Protein AF-U7QR21-F1 (afdb_monomer_lite)

pLDDT: mean 84.9, std 14.89, range [25.97, 96.75]

Organism: NCBI:txid1389415

Structure (mmCIF, N/CA/C/O backbone):
data_AF-U7QR21-F1
#
_entry.id   AF-U7QR21-F1
#
loop_
_atom_site.group_PDB
_atom_site.id
_atom_site.type_symbol
_atom_site.label_atom_id
_atom_site.label_alt_id
_atom_site.label_comp_id
_atom_site.label_asym_id
_atom_site.label_entity_id
_atom_site.label_seq_id
_atom_site.pdbx_PDB_ins_code
_atom_site.Cartn_x
_atom_site.Cartn_y
_atom_site.Cartn_z
_atom_site.occupancy
_atom_site.B_iso_or_equiv
_atom_site.auth_seq_id
_atom_site.auth_comp_id
_atom_site.auth_asym_id
_atom_site.auth_atom_id
_atom_site.pdbx_PDB_model_num
ATOM 1 N N . MET A 1 1 ? -1.887 23.793 7.378 1.00 28.50 1 MET A N 1
ATOM 2 C CA . MET A 1 1 ? -2.145 22.643 6.489 1.00 28.50 1 MET A CA 1
ATOM 3 C C . MET A 1 1 ? -1.480 21.443 7.138 1.00 28.50 1 MET A C 1
ATOM 5 O O . MET A 1 1 ? -0.260 21.388 7.141 1.00 28.50 1 MET A O 1
ATOM 9 N N . LEU A 1 2 ? -2.244 20.592 7.828 1.00 25.97 2 LEU A N 1
ATOM 10 C CA . LEU A 1 2 ? -1.705 19.358 8.405 1.00 25.97 2 LEU A CA 1
ATOM 11 C C . LEU A 1 2 ? -1.517 18.384 7.243 1.00 25.97 2 LEU A C 1
ATOM 13 O O . LEU A 1 2 ? -2.497 17.958 6.636 1.00 25.97 2 LEU A O 1
ATOM 17 N N . LEU A 1 3 ? -0.266 18.118 6.879 1.00 27.69 3 LEU A N 1
ATOM 18 C CA . LEU A 1 3 ? 0.064 17.007 5.999 1.00 27.69 3 LEU A CA 1
ATOM 19 C C . LEU A 1 3 ? -0.290 15.739 6.775 1.00 27.69 3 LEU A C 1
ATOM 21 O O . LEU A 1 3 ? 0.257 15.492 7.845 1.00 27.69 3 LEU A O 1
ATOM 25 N N . TYR A 1 4 ? -1.259 14.980 6.276 1.00 36.22 4 TYR A N 1
ATOM 26 C CA . TYR A 1 4 ? -1.538 13.641 6.773 1.00 36.22 4 TYR A CA 1
ATOM 27 C C . TYR A 1 4 ? -0.285 12.801 6.468 1.00 36.22 4 TYR A C 1
ATOM 29 O O . TYR A 1 4 ? -0.105 12.353 5.338 1.00 36.22 4 TYR A O 1
ATOM 37 N N . GLU A 1 5 ? 0.616 12.615 7.439 1.00 38.72 5 GLU A N 1
ATOM 38 C CA . GLU A 1 5 ? 1.803 11.752 7.267 1.00 38.72 5 GLU A CA 1
ATOM 39 C C . GLU A 1 5 ? 1.424 10.276 7.017 1.00 38.72 5 GLU A C 1
ATOM 41 O O . GL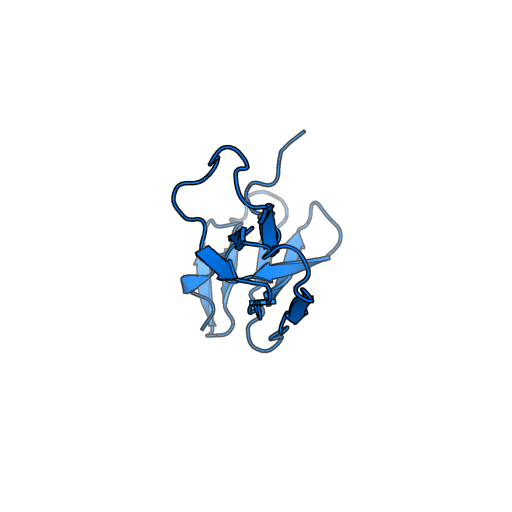U A 1 5 ? 2.266 9.472 6.630 1.00 38.72 5 GLU A O 1
ATOM 46 N N . GLY A 1 6 ? 0.141 9.916 7.154 1.00 37.38 6 GLY A N 1
ATOM 47 C CA . GLY A 1 6 ? -0.405 8.600 6.809 1.00 37.38 6 GLY A CA 1
ATOM 48 C C . GLY A 1 6 ? -0.790 8.407 5.335 1.00 37.38 6 GLY A C 1
ATOM 49 O O . GLY A 1 6 ? -1.173 7.308 4.952 1.00 37.38 6 GLY A O 1
ATOM 50 N N . GLY A 1 7 ? -0.695 9.440 4.494 1.00 41.69 7 GLY A N 1
ATOM 51 C CA . GLY A 1 7 ? -1.089 9.391 3.082 1.00 41.69 7 GLY A CA 1
ATOM 52 C C . GLY A 1 7 ? 0.064 9.068 2.134 1.00 41.69 7 GLY A C 1
ATOM 53 O O . GLY A 1 7 ? 0.179 9.692 1.081 1.00 41.69 7 GLY A O 1
ATOM 54 N N . GLY A 1 8 ? 0.963 8.156 2.505 1.00 50.88 8 GLY A N 1
ATOM 55 C CA . GLY A 1 8 ? 2.002 7.673 1.598 1.00 50.88 8 GLY A CA 1
ATOM 56 C C . GLY A 1 8 ? 1.363 6.834 0.497 1.00 50.88 8 GLY A C 1
ATOM 57 O O . GLY A 1 8 ? 1.341 5.613 0.606 1.00 50.88 8 GLY A O 1
ATOM 58 N N . GLY A 1 9 ? 0.792 7.484 -0.519 1.00 58.09 9 GLY A N 1
ATOM 59 C CA . GLY A 1 9 ? 0.153 6.810 -1.642 1.00 58.09 9 GLY A CA 1
ATOM 60 C C . GLY A 1 9 ? 1.067 5.724 -2.202 1.00 58.09 9 GLY A C 1
ATOM 61 O O . GLY A 1 9 ? 2.258 5.948 -2.432 1.00 58.09 9 GLY A O 1
ATOM 62 N N . THR A 1 10 ? 0.519 4.529 -2.385 1.00 71.00 10 THR A N 1
ATOM 63 C CA . THR A 1 10 ? 1.244 3.446 -3.044 1.00 71.00 10 THR A CA 1
ATOM 64 C C . THR A 1 10 ? 1.318 3.740 -4.522 1.00 71.00 10 THR A C 1
ATOM 66 O O . THR A 1 10 ? 0.312 4.005 -5.178 1.00 71.00 10 THR A O 1
ATOM 69 N N . GLY A 1 11 ? 2.535 3.712 -5.038 1.00 80.12 11 GLY A N 1
ATOM 70 C CA . GLY A 1 11 ? 2.808 4.063 -6.414 1.00 80.12 11 GLY A CA 1
ATOM 71 C C . GLY A 1 11 ? 4.251 3.769 -6.762 1.00 80.12 11 GLY A C 1
ATOM 72 O O . GLY A 1 11 ? 5.018 3.257 -5.944 1.00 80.12 11 GLY A O 1
ATOM 73 N N . LEU A 1 12 ? 4.613 4.106 -7.988 1.00 89.00 12 LEU A N 1
ATOM 74 C CA . LEU A 1 12 ? 5.968 3.970 -8.490 1.00 89.00 12 LEU A CA 1
ATOM 75 C C . LEU A 1 12 ? 6.476 5.324 -8.966 1.00 89.00 12 LEU A C 1
ATOM 77 O O . LEU A 1 12 ? 5.715 6.117 -9.518 1.00 89.00 12 LEU A O 1
ATOM 81 N N . THR A 1 13 ? 7.773 5.536 -8.804 1.00 88.31 13 THR A N 1
ATOM 82 C CA . THR A 1 13 ? 8.509 6.623 -9.448 1.00 88.31 13 THR A CA 1
ATOM 83 C C . THR A 1 13 ? 9.695 6.005 -10.155 1.00 88.31 13 THR A C 1
ATOM 85 O O . THR A 1 13 ? 10.460 5.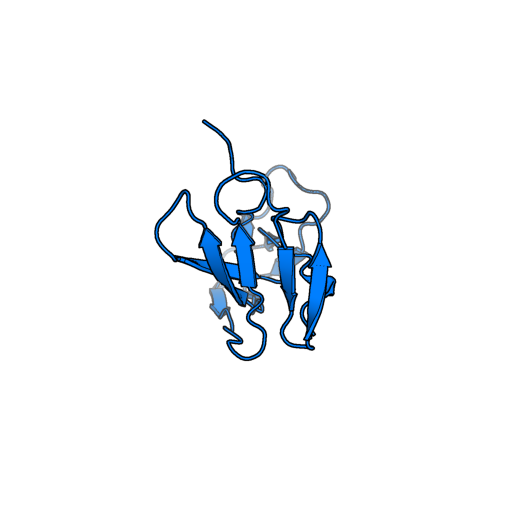285 -9.525 1.00 88.31 13 THR A O 1
ATOM 88 N N . ALA A 1 14 ? 9.850 6.267 -11.449 1.00 90.44 14 ALA A N 1
ATOM 89 C CA . ALA A 1 14 ? 10.944 5.729 -12.246 1.00 90.44 14 ALA A CA 1
ATOM 90 C C . ALA A 1 14 ? 11.882 6.852 -12.705 1.00 90.44 14 ALA A C 1
ATOM 92 O O . ALA A 1 14 ? 11.442 7.826 -13.317 1.00 90.44 14 ALA A O 1
ATOM 93 N N . PHE A 1 15 ? 13.175 6.699 -12.432 1.00 91.38 15 PHE A N 1
ATOM 94 C CA . PHE A 1 15 ? 14.246 7.581 -12.886 1.00 91.38 15 PHE A CA 1
ATOM 95 C C . PHE A 1 15 ? 14.959 6.940 -14.072 1.00 91.38 15 PHE A C 1
ATOM 97 O O . PHE A 1 15 ? 15.332 5.772 -14.006 1.00 91.38 15 PHE A O 1
ATOM 104 N N . ILE A 1 16 ? 15.146 7.681 -15.162 1.00 92.06 16 ILE A N 1
ATOM 105 C CA . ILE A 1 16 ? 15.673 7.123 -16.414 1.00 92.06 16 ILE A CA 1
ATOM 106 C C . ILE A 1 16 ? 17.197 7.257 -16.464 1.00 92.06 16 ILE A C 1
ATOM 108 O O . ILE A 1 16 ? 17.721 8.337 -16.191 1.00 92.06 16 ILE A O 1
ATOM 112 N N . ASN A 1 17 ? 17.884 6.186 -16.882 1.00 88.81 17 ASN A N 1
ATOM 113 C CA . ASN A 1 17 ? 19.313 6.177 -17.234 1.00 88.81 17 ASN A CA 1
ATOM 114 C C . ASN A 1 17 ? 20.193 6.909 -16.204 1.00 88.81 17 ASN A C 1
ATOM 116 O O . ASN A 1 17 ? 20.322 6.441 -15.074 1.00 88.81 17 ASN A O 1
ATOM 120 N N . ASP A 1 18 ? 20.736 8.071 -16.576 1.00 82.94 18 ASP A N 1
ATOM 121 C CA . ASP A 1 18 ? 21.750 8.818 -15.826 1.00 82.94 18 ASP A CA 1
ATOM 122 C C . ASP A 1 18 ? 21.164 9.904 -14.909 1.00 82.94 18 ASP A C 1
ATOM 124 O O . ASP A 1 18 ? 21.894 10.768 -14.424 1.00 82.94 18 ASP A O 1
ATOM 128 N N . ALA A 1 19 ? 19.846 9.901 -14.666 1.00 86.12 19 ALA A N 1
ATOM 129 C CA . ALA A 1 19 ? 19.226 10.835 -13.728 1.00 86.12 19 ALA A CA 1
ATOM 130 C C . ALA A 1 19 ? 19.957 10.812 -12.371 1.00 86.12 19 ALA A C 1
ATOM 132 O O . ALA A 1 19 ? 20.265 9.740 -11.846 1.00 86.12 19 ALA A O 1
ATOM 133 N N . THR A 1 20 ? 20.230 11.976 -11.778 1.00 84.00 20 THR A N 1
ATOM 134 C CA . THR A 1 20 ? 20.902 12.040 -10.472 1.00 84.00 20 THR A CA 1
ATOM 135 C C . THR A 1 20 ? 20.172 11.152 -9.470 1.00 84.00 20 THR A C 1
ATOM 137 O O . THR A 1 20 ? 18.958 11.275 -9.306 1.00 84.00 20 THR A O 1
ATOM 140 N N . GLN A 1 21 ? 20.894 10.230 -8.831 1.00 75.75 21 GLN A N 1
ATOM 141 C CA . GLN A 1 21 ? 20.300 9.347 -7.836 1.00 75.75 21 GLN A CA 1
ATOM 142 C C . GLN A 1 21 ? 19.815 10.190 -6.660 1.00 75.75 21 GLN A C 1
ATOM 144 O O . GLN A 1 21 ? 20.601 10.855 -5.987 1.00 75.75 21 GLN A O 1
ATOM 149 N N . THR A 1 22 ? 18.503 10.189 -6.450 1.00 73.31 22 THR A N 1
ATOM 150 C CA . THR A 1 22 ? 17.875 10.902 -5.330 1.00 73.31 22 THR A CA 1
ATOM 151 C C . THR A 1 22 ? 17.452 9.938 -4.229 1.00 73.31 22 THR A C 1
ATOM 153 O O . THR A 1 22 ? 17.141 10.378 -3.124 1.00 73.31 22 THR A O 1
ATOM 156 N N . ASN A 1 23 ? 17.486 8.623 -4.491 1.00 68.12 23 ASN A N 1
ATOM 157 C CA . ASN A 1 23 ? 17.165 7.603 -3.506 1.00 68.12 23 ASN A CA 1
ATOM 158 C C . ASN A 1 23 ? 18.118 6.395 -3.597 1.00 68.12 23 ASN A C 1
ATOM 160 O O . ASN A 1 23 ? 18.313 5.796 -4.652 1.00 68.12 23 ASN A O 1
ATOM 164 N N . ILE A 1 24 ? 18.696 6.004 -2.459 1.00 66.81 24 ILE A N 1
ATOM 165 C CA . ILE A 1 24 ? 19.628 4.866 -2.357 1.00 66.81 24 ILE A CA 1
ATOM 166 C C . ILE A 1 24 ? 18.949 3.494 -2.525 1.00 66.81 24 ILE A C 1
ATOM 168 O O . ILE A 1 24 ? 19.640 2.489 -2.634 1.00 66.81 24 ILE A O 1
ATOM 172 N N . SER A 1 25 ? 17.612 3.444 -2.536 1.00 76.31 25 SER A N 1
ATOM 173 C CA . SER A 1 25 ? 16.809 2.210 -2.601 1.00 76.31 25 SER A CA 1
ATOM 174 C C . SER A 1 25 ? 16.069 2.008 -3.934 1.00 76.31 25 SER A C 1
ATOM 176 O O . SER A 1 25 ? 15.063 1.303 -3.988 1.00 76.31 25 SER A O 1
ATOM 178 N N . GLU A 1 26 ? 16.538 2.647 -5.010 1.00 82.44 26 GLU A N 1
ATOM 179 C CA . GLU A 1 26 ? 15.998 2.465 -6.363 1.00 82.44 26 GLU A CA 1
ATOM 180 C C . GLU A 1 26 ? 16.217 1.025 -6.859 1.00 82.44 26 GLU A C 1
ATOM 182 O O . GLU A 1 26 ? 17.355 0.571 -6.964 1.00 82.44 26 GLU A O 1
ATOM 187 N N . ASN A 1 27 ? 15.137 0.317 -7.204 1.00 85.50 27 ASN A N 1
ATOM 188 C CA . ASN A 1 27 ? 15.242 -0.986 -7.869 1.00 85.50 27 ASN A CA 1
ATOM 189 C C . ASN A 1 27 ? 15.540 -0.785 -9.356 1.00 85.50 27 ASN A C 1
ATOM 191 O O . ASN A 1 27 ? 14.843 -0.016 -10.019 1.00 85.50 27 ASN A O 1
ATOM 195 N N . GLU A 1 28 ? 16.555 -1.460 -9.886 1.00 90.06 28 GLU A N 1
ATOM 196 C CA . GLU A 1 28 ? 16.918 -1.327 -11.296 1.00 90.06 28 GLU A CA 1
ATOM 197 C C . GLU A 1 28 ? 16.097 -2.255 -12.194 1.00 90.06 28 GLU A C 1
ATOM 199 O O . GLU A 1 28 ? 16.030 -3.454 -11.952 1.00 90.06 28 GLU A O 1
ATOM 204 N N . GLU A 1 29 ? 15.536 -1.698 -13.267 1.00 94.38 29 GLU A N 1
ATOM 205 C CA . GLU A 1 29 ? 14.786 -2.420 -14.297 1.00 94.38 29 GLU A CA 1
ATOM 206 C C . GLU A 1 29 ? 15.287 -2.007 -15.688 1.00 94.38 29 GLU A C 1
ATOM 208 O O . GLU A 1 29 ? 15.552 -0.827 -15.934 1.00 94.38 29 GLU A O 1
ATOM 213 N N . LEU A 1 30 ? 15.427 -2.960 -16.614 1.00 95.50 30 LEU A N 1
ATOM 214 C CA . LEU A 1 30 ? 15.952 -2.724 -17.966 1.00 95.50 30 LEU A CA 1
ATOM 215 C C . LEU A 1 30 ? 14.848 -2.899 -19.006 1.00 95.50 30 LEU A C 1
ATOM 217 O O . LEU A 1 30 ? 14.378 -4.014 -19.219 1.00 95.50 30 LEU A O 1
ATOM 221 N N . ASN A 1 31 ? 14.495 -1.818 -19.704 1.00 95.94 31 ASN A N 1
ATOM 222 C CA . ASN A 1 31 ? 13.478 -1.729 -20.762 1.00 95.94 31 ASN A CA 1
ATOM 223 C C . ASN A 1 31 ? 12.045 -2.108 -20.339 1.00 95.94 31 ASN A C 1
ATOM 225 O O . ASN A 1 31 ? 11.097 -1.514 -20.840 1.00 95.94 31 ASN A O 1
ATOM 229 N N . ILE A 1 32 ? 11.847 -3.041 -19.409 1.00 96.56 32 ILE A N 1
ATOM 230 C CA . ILE A 1 32 ? 10.547 -3.431 -18.86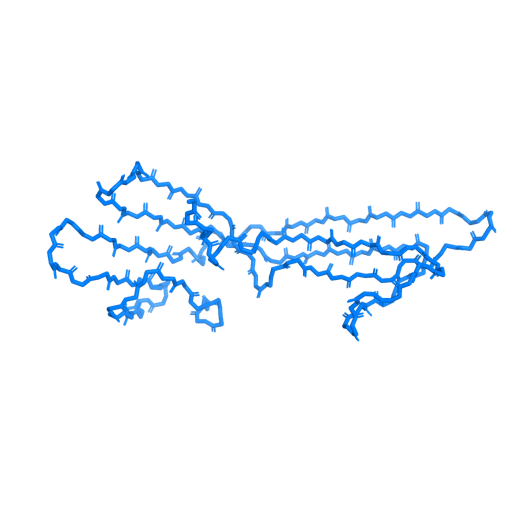9 1.00 96.56 32 ILE A CA 1
ATOM 231 C C . ILE A 1 32 ? 10.568 -3.264 -17.351 1.00 96.56 32 ILE A C 1
ATOM 233 O O . ILE A 1 32 ? 11.370 -3.899 -16.684 1.00 96.56 32 ILE A O 1
ATOM 237 N N . LEU A 1 33 ? 9.673 -2.433 -16.821 1.00 95.12 33 LEU A N 1
ATOM 238 C CA . LEU A 1 33 ? 9.397 -2.314 -15.387 1.00 95.12 33 LEU A CA 1
ATOM 239 C C . LEU A 1 33 ? 8.063 -3.011 -15.118 1.00 95.12 33 LEU A C 1
ATOM 241 O O . LEU A 1 33 ? 7.031 -2.528 -15.587 1.00 95.12 33 LEU A O 1
ATOM 245 N N . ASP A 1 34 ? 8.069 -4.130 -14.391 1.00 94.50 34 ASP A N 1
ATOM 246 C CA . ASP A 1 34 ? 6.854 -4.882 -14.042 1.00 94.50 34 ASP A CA 1
ATOM 247 C C . ASP A 1 34 ? 6.568 -4.809 -12.536 1.00 94.50 34 ASP A C 1
ATOM 249 O O . ASP A 1 34 ? 7.181 -5.503 -11.727 1.00 94.50 34 ASP A O 1
ATOM 253 N N . TYR A 1 35 ? 5.648 -3.922 -12.151 1.00 92.56 35 TYR A N 1
ATOM 254 C CA . TYR A 1 35 ? 5.334 -3.623 -10.759 1.00 92.56 35 TYR A CA 1
ATOM 255 C C . TYR A 1 35 ? 3.875 -3.936 -10.414 1.00 92.56 35 TYR A C 1
ATOM 257 O O . TYR A 1 35 ? 2.927 -3.313 -10.905 1.00 92.56 35 TYR A O 1
ATOM 265 N N . HIS A 1 36 ? 3.704 -4.886 -9.495 1.00 91.38 36 HIS A N 1
ATOM 266 C CA . HIS A 1 36 ? 2.408 -5.356 -9.015 1.00 91.38 36 HIS A CA 1
ATOM 267 C C . HIS A 1 36 ? 2.283 -5.182 -7.489 1.00 91.38 36 HIS A C 1
ATOM 269 O O . HIS A 1 36 ? 2.482 -6.145 -6.745 1.00 91.38 36 HIS A O 1
ATOM 275 N N . PRO A 1 37 ? 1.996 -3.970 -6.977 1.00 88.50 37 PRO A N 1
ATOM 276 C CA . PRO A 1 37 ? 1.838 -3.780 -5.539 1.00 88.50 37 PRO A CA 1
ATOM 277 C C . PRO A 1 37 ? 0.531 -4.356 -5.001 1.00 88.50 37 PRO A C 1
ATOM 279 O O . PRO A 1 37 ? -0.519 -4.257 -5.638 1.00 88.50 37 PRO A O 1
ATOM 282 N N . ALA A 1 38 ? 0.578 -4.848 -3.765 1.00 86.88 38 ALA A N 1
ATOM 283 C CA . ALA A 1 38 ? -0.615 -5.032 -2.951 1.00 86.88 38 ALA A CA 1
ATOM 284 C C . ALA A 1 38 ? -1.068 -3.685 -2.366 1.00 86.88 38 ALA A C 1
ATOM 286 O O . ALA A 1 38 ? -0.263 -2.935 -1.801 1.00 86.88 38 ALA A O 1
ATOM 287 N N . ILE A 1 39 ? -2.360 -3.396 -2.498 1.00 87.88 39 ILE A N 1
ATOM 288 C CA . ILE A 1 39 ? -3.029 -2.244 -1.895 1.00 87.88 39 ILE A CA 1
ATOM 289 C C . ILE A 1 39 ? -4.203 -2.716 -1.037 1.00 87.88 39 ILE A C 1
ATOM 291 O O . ILE A 1 39 ? -4.915 -3.656 -1.390 1.00 87.88 39 ILE A O 1
ATOM 295 N N . TYR A 1 40 ? -4.407 -2.052 0.093 1.00 87.56 40 TYR A N 1
ATOM 296 C CA . TYR A 1 40 ? -5.452 -2.358 1.059 1.00 87.56 40 TYR A CA 1
ATOM 297 C C . TYR A 1 40 ? -6.415 -1.173 1.154 1.00 87.56 40 TYR A C 1
ATOM 299 O O . TYR A 1 40 ? -5.966 -0.021 1.207 1.00 87.56 40 TYR A O 1
ATOM 307 N N . PRO A 1 41 ? -7.735 -1.411 1.170 1.00 90.44 41 PRO A N 1
ATOM 308 C CA . PRO A 1 41 ? -8.671 -0.373 1.559 1.00 90.44 41 PRO A CA 1
ATOM 309 C C . PRO A 1 41 ? -8.575 -0.148 3.071 1.00 90.44 41 PRO A C 1
ATOM 311 O O . PRO A 1 41 ? -8.371 -1.089 3.832 1.00 90.44 41 PRO A O 1
ATOM 314 N N . VAL A 1 42 ? -8.749 1.091 3.517 1.00 91.06 42 VAL A N 1
ATOM 315 C CA . VAL A 1 42 ? -8.812 1.466 4.933 1.00 91.06 42 VAL A CA 1
ATOM 316 C C . VAL A 1 42 ? -10.094 2.243 5.160 1.00 91.06 42 VAL A C 1
ATOM 318 O O . VAL A 1 42 ? -10.361 3.216 4.455 1.00 91.06 42 VAL A O 1
ATOM 321 N N . LEU A 1 43 ? -10.888 1.812 6.139 1.00 93.88 43 LEU A N 1
ATOM 322 C CA . LEU A 1 43 ? -12.118 2.496 6.519 1.00 93.88 43 LEU A CA 1
ATOM 323 C C . LEU A 1 43 ? -11.827 3.514 7.625 1.00 93.88 43 LEU A C 1
ATOM 325 O O . LEU A 1 43 ? -11.466 3.129 8.736 1.00 93.88 43 LEU A O 1
ATOM 329 N N . GLU A 1 44 ? -12.049 4.797 7.356 1.00 93.12 44 GLU A N 1
ATOM 330 C CA . GLU A 1 44 ? -12.003 5.850 8.370 1.00 93.12 44 GLU A CA 1
ATOM 331 C C . GLU A 1 44 ? -13.415 6.169 8.868 1.00 93.12 44 GLU A C 1
ATOM 333 O O . GLU A 1 44 ? -14.309 6.563 8.112 1.00 93.12 44 GLU A O 1
ATOM 338 N N . ILE A 1 45 ? -13.613 6.015 10.173 1.00 93.19 45 ILE A N 1
ATOM 339 C CA . ILE A 1 45 ? -14.817 6.422 10.890 1.00 93.19 45 ILE A CA 1
ATOM 340 C C . ILE A 1 45 ? -14.398 7.532 11.844 1.00 93.19 45 ILE A C 1
ATOM 342 O O . ILE A 1 45 ? -14.031 7.286 12.992 1.00 93.19 45 ILE A O 1
ATOM 346 N N . SER A 1 46 ? -14.426 8.757 11.335 1.00 87.38 46 SER A N 1
ATOM 347 C CA . SER A 1 46 ? -14.093 9.960 12.087 1.00 87.38 46 SER A CA 1
ATOM 348 C C . SER A 1 46 ? -15.347 10.779 12.349 1.00 87.38 46 SER A C 1
ATOM 350 O O . SER A 1 46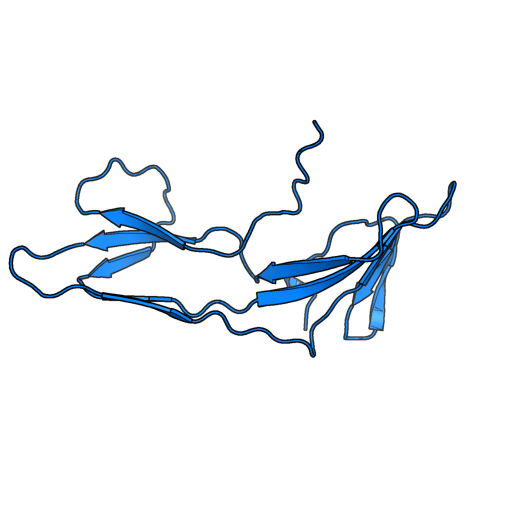 ? -16.229 10.857 11.501 1.00 87.38 46 SER A O 1
ATOM 352 N N . ASP A 1 47 ? -15.420 11.411 13.514 1.00 84.12 47 ASP A N 1
ATOM 353 C CA . ASP A 1 47 ? -16.450 12.418 13.788 1.00 84.12 47 ASP A CA 1
ATOM 354 C C . ASP A 1 47 ? -16.137 13.768 13.113 1.00 84.12 47 ASP A C 1
ATOM 356 O O . ASP A 1 47 ? -17.013 14.602 12.902 1.00 84.12 47 ASP A O 1
ATOM 360 N N . ARG A 1 48 ? -14.871 13.989 12.727 1.00 79.88 48 ARG A N 1
ATOM 361 C CA . ARG A 1 48 ? -14.410 15.245 12.110 1.00 79.88 48 ARG A CA 1
ATOM 362 C C . ARG A 1 48 ? -14.607 15.291 10.597 1.00 79.88 48 ARG A C 1
ATOM 364 O O . ARG A 1 48 ? -14.616 16.377 10.022 1.00 79.88 48 ARG A O 1
ATOM 371 N N . PHE A 1 49 ? -14.719 14.131 9.955 1.00 79.75 49 PHE A N 1
ATOM 372 C CA . PHE A 1 49 ? -14.786 13.992 8.503 1.00 79.75 49 PHE A CA 1
ATOM 373 C C . PHE A 1 49 ? -15.877 12.992 8.114 1.00 79.75 49 PHE A C 1
ATOM 375 O O . PHE A 1 49 ? -16.185 12.095 8.895 1.00 79.75 49 PHE A O 1
ATOM 382 N N . PRO A 1 50 ? -16.460 13.097 6.907 1.00 86.81 50 PRO A N 1
ATOM 383 C CA . PRO A 1 50 ? -17.326 12.048 6.386 1.00 86.81 50 PRO A CA 1
ATOM 384 C C . PRO A 1 50 ? -16.622 10.691 6.432 1.00 86.81 50 PRO A C 1
ATOM 386 O O . PRO A 1 50 ? -15.427 10.604 6.144 1.00 86.81 50 PRO A O 1
ATOM 389 N N . LYS A 1 51 ? -17.376 9.631 6.745 1.00 91.38 51 LYS A N 1
ATOM 390 C CA . LYS A 1 51 ? -16.868 8.257 6.657 1.00 91.38 51 LYS A CA 1
ATOM 391 C C . LYS A 1 51 ? -16.276 8.039 5.269 1.00 91.38 51 LYS A C 1
ATOM 393 O O . LYS A 1 51 ? -16.960 8.274 4.270 1.00 91.38 51 LYS A O 1
ATOM 398 N N . SER A 1 52 ? -15.026 7.605 5.219 1.00 90.94 52 SER A N 1
ATOM 399 C CA . SER A 1 52 ? -14.264 7.520 3.979 1.00 90.94 52 SER A CA 1
ATOM 400 C C . SER A 1 52 ? -13.587 6.158 3.862 1.00 90.94 52 SER A C 1
ATOM 402 O O . SER A 1 52 ? -13.309 5.493 4.861 1.00 90.94 52 SER A O 1
ATOM 404 N N . ILE A 1 53 ? -13.359 5.726 2.624 1.00 90.56 53 ILE A N 1
ATOM 405 C CA . ILE A 1 53 ? -12.446 4.628 2.321 1.00 90.56 53 ILE A CA 1
ATOM 406 C C . ILE A 1 53 ? -11.292 5.235 1.539 1.00 90.56 53 ILE A C 1
ATOM 408 O O . ILE A 1 53 ? -11.519 5.905 0.530 1.00 90.56 53 ILE A O 1
ATOM 412 N N . PHE A 1 54 ? -10.068 4.990 1.990 1.00 86.81 54 PHE A N 1
ATOM 413 C CA . PHE A 1 54 ? -8.859 5.362 1.262 1.00 86.81 54 PHE A CA 1
ATOM 414 C C . PHE A 1 54 ? -7.981 4.137 1.007 1.00 86.81 54 PHE A C 1
ATOM 416 O O . PHE A 1 54 ? -8.182 3.077 1.598 1.00 86.81 54 PHE A O 1
ATOM 423 N N . LEU A 1 55 ? -7.044 4.266 0.068 1.00 86.19 55 LEU A N 1
ATOM 424 C CA . LEU A 1 55 ? -6.167 3.177 -0.353 1.00 86.19 55 LEU A CA 1
ATOM 425 C C . LEU A 1 55 ? -4.778 3.370 0.235 1.00 86.19 55 LEU A C 1
ATOM 427 O O . LEU A 1 55 ? -4.192 4.446 0.120 1.00 86.19 55 LEU A O 1
ATOM 431 N N . GLN A 1 56 ? -4.239 2.301 0.804 1.00 82.00 56 GLN A N 1
ATOM 432 C CA . GLN A 1 56 ? -2.892 2.273 1.345 1.00 82.00 56 GLN A CA 1
ATOM 433 C C . GLN A 1 56 ? -2.261 0.926 1.030 1.00 82.00 56 GLN A C 1
ATOM 435 O O . GLN A 1 56 ? -2.826 -0.119 1.330 1.00 82.00 56 GLN A O 1
ATOM 440 N N . GLY A 1 57 ? -1.104 0.917 0.392 1.00 79.25 57 GLY A N 1
ATOM 441 C CA . GLY A 1 57 ? -0.368 -0.315 0.136 1.00 79.25 57 GLY A CA 1
ATOM 442 C C . GLY A 1 57 ? 0.683 -0.602 1.184 1.00 79.25 57 GLY A C 1
ATOM 443 O O . GLY A 1 57 ? 0.997 0.215 2.049 1.00 79.25 57 GLY A O 1
ATOM 444 N N . GLU A 1 58 ? 1.234 -1.807 1.073 1.00 74.50 58 GLU A N 1
ATOM 445 C CA . GLU A 1 58 ? 2.277 -2.335 1.960 1.00 74.50 58 GLU A CA 1
ATOM 446 C C . GLU A 1 58 ? 3.516 -1.434 2.010 1.00 74.50 58 GLU A C 1
ATOM 448 O O . GLU A 1 58 ? 4.257 -1.393 2.989 1.00 74.50 58 GLU A O 1
ATOM 453 N N . SER A 1 59 ? 3.725 -0.666 0.947 1.00 74.50 59 SER A N 1
ATOM 454 C CA . SER A 1 59 ? 4.666 0.428 0.966 1.00 74.50 59 SER A CA 1
ATOM 455 C C . SER A 1 59 ? 4.104 1.656 0.292 1.00 74.50 59 SER A C 1
ATOM 457 O O . SER A 1 59 ? 3.211 1.562 -0.552 1.00 74.50 59 SER A O 1
ATOM 459 N N . GLY A 1 60 ? 4.664 2.805 0.661 1.00 77.81 60 GLY A N 1
ATOM 460 C CA . GLY A 1 60 ? 4.413 4.047 -0.048 1.00 77.81 60 GLY A CA 1
ATOM 461 C C . GLY A 1 60 ? 5.015 4.020 -1.453 1.00 77.81 60 GLY A C 1
ATOM 462 O O . GLY A 1 60 ? 5.126 2.983 -2.108 1.00 77.81 60 GLY A O 1
ATOM 463 N N . MET A 1 61 ? 5.439 5.186 -1.920 1.00 83.25 61 MET A N 1
ATOM 464 C CA . MET A 1 61 ? 6.069 5.334 -3.228 1.00 83.25 61 MET A CA 1
ATOM 465 C C . MET A 1 61 ? 7.340 4.475 -3.342 1.00 83.25 61 MET A C 1
ATOM 467 O O . MET A 1 61 ? 8.286 4.641 -2.569 1.00 83.25 61 MET A O 1
ATOM 471 N N . ARG A 1 62 ? 7.380 3.575 -4.331 1.00 86.75 62 ARG A N 1
ATOM 472 C CA . ARG A 1 62 ? 8.558 2.764 -4.656 1.00 86.75 62 ARG A CA 1
ATOM 473 C C . ARG A 1 62 ? 9.394 3.429 -5.755 1.00 86.75 62 ARG A C 1
ATOM 475 O O . ARG A 1 62 ? 8.873 3.648 -6.850 1.00 86.75 62 ARG A O 1
ATOM 482 N N . PRO A 1 63 ? 10.670 3.754 -5.494 1.00 89.12 63 PRO A N 1
ATOM 483 C CA . PRO A 1 63 ? 11.558 4.296 -6.509 1.00 89.12 63 PRO A CA 1
ATOM 484 C C . PRO A 1 63 ? 12.169 3.172 -7.367 1.00 89.12 63 PRO A C 1
ATOM 486 O O . PRO A 1 63 ? 12.556 2.117 -6.860 1.00 89.12 63 PRO A O 1
ATOM 489 N N . PHE A 1 64 ? 12.283 3.423 -8.667 1.00 91.25 64 PHE A N 1
ATOM 490 C CA . PHE A 1 64 ? 12.893 2.543 -9.657 1.00 91.25 64 PHE A CA 1
ATOM 491 C C . PHE A 1 64 ? 13.914 3.309 -10.487 1.00 91.25 64 PHE A C 1
ATOM 493 O O . PHE A 1 64 ? 13.726 4.484 -10.804 1.00 91.25 64 PHE A O 1
ATOM 500 N N . ARG A 1 65 ? 14.963 2.612 -10.902 1.00 92.12 65 ARG A N 1
ATOM 501 C CA . ARG A 1 65 ? 15.915 3.060 -11.905 1.00 92.12 65 ARG A CA 1
ATOM 502 C C . ARG A 1 65 ? 15.602 2.334 -13.202 1.00 92.12 65 ARG A C 1
ATOM 504 O O . ARG A 1 65 ? 15.886 1.150 -13.342 1.00 92.12 65 ARG A O 1
ATOM 511 N N . PHE A 1 66 ? 15.008 3.042 -14.149 1.00 93.31 66 PHE A N 1
ATOM 512 C CA . PHE A 1 66 ? 14.581 2.473 -15.414 1.00 93.31 66 PHE A CA 1
ATOM 513 C C . PHE A 1 66 ? 15.633 2.721 -16.495 1.00 93.31 66 PHE A C 1
ATOM 515 O O . PHE A 1 66 ? 15.770 3.825 -17.025 1.00 93.31 66 PHE A O 1
ATOM 522 N N . ARG A 1 67 ? 16.424 1.691 -16.795 1.00 93.75 67 ARG A N 1
ATOM 523 C CA . ARG A 1 67 ? 17.465 1.735 -17.821 1.00 93.75 67 ARG A CA 1
ATOM 524 C C . ARG A 1 67 ? 16.832 1.460 -19.179 1.00 93.75 67 ARG A C 1
ATOM 526 O O . ARG A 1 67 ? 16.225 0.414 -19.386 1.00 93.75 67 ARG A O 1
ATOM 533 N N . LEU A 1 68 ? 16.972 2.403 -20.099 1.00 93.88 68 LEU A N 1
ATOM 534 C CA . LEU A 1 68 ? 16.450 2.326 -21.456 1.00 93.88 68 LEU A CA 1
ATOM 535 C C . LEU A 1 68 ? 17.601 2.138 -22.437 1.00 93.88 68 LEU A C 1
ATOM 537 O O . LEU A 1 68 ? 18.518 2.957 -22.509 1.00 93.88 68 LEU A O 1
ATOM 541 N N . THR A 1 69 ? 17.528 1.068 -23.220 1.00 95.19 69 THR A N 1
ATOM 542 C CA . THR A 1 69 ? 18.487 0.793 -24.291 1.00 95.19 69 THR A CA 1
ATOM 543 C C . THR A 1 69 ? 18.083 1.575 -25.543 1.00 95.19 69 THR A C 1
ATOM 545 O O . THR A 1 69 ? 16.932 1.459 -25.973 1.00 95.19 69 THR A O 1
ATOM 548 N N . PRO A 1 70 ? 18.985 2.353 -26.171 1.00 93.94 70 PRO A N 1
ATOM 549 C CA . PRO A 1 70 ? 18.669 3.047 -27.415 1.00 93.94 70 PRO A CA 1
ATOM 550 C C . PRO A 1 70 ? 18.163 2.079 -28.493 1.00 93.94 70 PRO A C 1
ATOM 552 O O . PRO A 1 70 ? 18.807 1.074 -28.785 1.00 93.94 70 PRO A O 1
ATOM 555 N N . GLY A 1 71 ? 17.004 2.382 -29.079 1.00 93.50 71 GLY A N 1
ATOM 556 C CA . GLY A 1 71 ? 16.387 1.568 -30.132 1.00 93.50 71 GLY A CA 1
ATOM 557 C C . GLY A 1 71 ? 15.648 0.312 -29.654 1.00 93.50 71 GLY A C 1
ATOM 558 O O . GLY A 1 71 ? 15.039 -0.358 -30.484 1.00 93.50 71 GLY A O 1
ATOM 559 N N . ALA A 1 72 ? 15.657 -0.003 -28.355 1.00 95.88 72 ALA A N 1
ATOM 560 C CA . ALA A 1 72 ? 14.830 -1.071 -27.801 1.00 95.88 72 ALA A CA 1
ATOM 561 C C . ALA A 1 72 ? 13.408 -0.577 -27.498 1.00 95.88 72 ALA A C 1
ATOM 563 O O . ALA A 1 72 ? 13.198 0.575 -27.109 1.00 95.88 72 ALA A O 1
ATOM 564 N N . GLU A 1 73 ? 12.430 -1.472 -27.628 1.00 96.38 73 GLU A N 1
ATOM 565 C CA . GLU A 1 73 ? 11.097 -1.236 -27.081 1.00 96.38 73 GLU A CA 1
ATOM 566 C C . GLU A 1 73 ? 11.150 -1.220 -25.554 1.00 96.38 73 GLU A C 1
ATOM 568 O O . GLU A 1 73 ? 11.891 -1.988 -24.935 1.00 96.38 73 GLU A O 1
ATOM 573 N N . TRP A 1 74 ? 10.337 -0.359 -24.947 1.00 95.75 74 TRP A N 1
ATOM 574 C CA . TRP A 1 74 ? 10.240 -0.252 -23.499 1.00 95.75 74 TRP A CA 1
ATOM 575 C C . TRP A 1 74 ? 8.790 -0.252 -23.027 1.00 95.75 74 TRP A C 1
ATOM 577 O O . TRP A 1 74 ? 7.876 0.142 -23.756 1.00 95.75 74 TRP A O 1
ATOM 587 N N . LYS A 1 75 ? 8.567 -0.714 -21.793 1.00 96.75 75 LYS A N 1
ATOM 588 C CA . LYS A 1 75 ? 7.233 -0.862 -21.212 1.00 96.75 75 LYS A CA 1
ATOM 589 C C . LYS A 1 75 ? 7.243 -0.699 -19.697 1.00 96.75 75 LYS A C 1
ATOM 591 O O . LYS A 1 75 ? 8.109 -1.225 -19.011 1.00 96.75 75 LYS A O 1
ATOM 596 N N . ILE A 1 76 ? 6.214 -0.042 -19.174 1.00 94.56 76 ILE A N 1
ATOM 597 C CA . ILE A 1 76 ? 5.878 -0.071 -17.749 1.00 94.56 76 ILE A CA 1
ATOM 598 C C . ILE A 1 76 ? 4.580 -0.860 -17.600 1.00 94.56 76 ILE A C 1
ATOM 600 O O . ILE A 1 76 ? 3.580 -0.566 -18.257 1.00 94.56 76 ILE A O 1
ATOM 604 N N . ILE A 1 77 ? 4.603 -1.878 -16.751 1.00 95.38 77 ILE A N 1
ATOM 605 C CA . ILE A 1 77 ? 3.450 -2.683 -16.376 1.00 95.38 77 ILE A CA 1
ATOM 606 C C . ILE A 1 77 ? 3.156 -2.363 -14.916 1.00 95.38 77 ILE A C 1
ATOM 608 O O . ILE A 1 77 ? 3.927 -2.702 -14.027 1.00 95.38 77 ILE A O 1
ATOM 612 N N . TYR A 1 78 ? 2.040 -1.680 -14.677 1.00 92.50 78 TYR A N 1
ATOM 613 C CA . TYR A 1 78 ? 1.567 -1.366 -13.335 1.00 92.50 78 TYR A CA 1
ATOM 614 C C . TYR A 1 78 ? 0.223 -2.043 -13.101 1.00 92.50 78 TYR A C 1
ATOM 616 O O . TYR A 1 78 ? -0.764 -1.690 -13.749 1.00 92.50 78 TYR A O 1
ATOM 624 N N . LYS A 1 79 ? 0.181 -3.033 -12.203 1.00 91.88 79 LYS A N 1
ATOM 625 C CA . LYS A 1 79 ? -1.064 -3.738 -11.847 1.00 91.88 79 LYS A CA 1
ATOM 626 C C . LYS A 1 79 ? -1.205 -3.849 -10.329 1.00 91.88 79 LYS A C 1
ATOM 628 O O . LYS A 1 79 ? -0.790 -4.856 -9.752 1.00 91.88 79 LYS A O 1
ATOM 633 N N . PRO A 1 80 ? -1.759 -2.825 -9.662 1.00 88.56 80 PRO A N 1
ATOM 634 C CA . PRO A 1 80 ? -2.065 -2.929 -8.247 1.00 88.56 80 PRO A CA 1
ATOM 635 C C . PRO A 1 80 ? -3.153 -3.983 -8.016 1.00 88.56 80 PRO A C 1
ATOM 637 O O . PRO A 1 80 ? -4.103 -4.089 -8.795 1.00 88.56 80 PRO A O 1
ATOM 640 N N . LYS A 1 81 ? -3.032 -4.738 -6.924 1.00 89.44 81 LYS A N 1
ATOM 641 C CA . LYS A 1 81 ? -4.057 -5.676 -6.462 1.00 89.44 81 LYS A CA 1
ATOM 642 C C . LYS A 1 81 ? -4.693 -5.147 -5.183 1.00 89.44 81 LYS A C 1
ATOM 644 O O . LYS A 1 81 ? -4.004 -5.033 -4.173 1.00 89.44 81 LYS A O 1
ATOM 649 N N . LEU A 1 82 ? -5.992 -4.860 -5.242 1.00 89.00 82 LEU A N 1
ATOM 650 C CA . LEU A 1 82 ? -6.799 -4.550 -4.065 1.00 89.00 82 LEU A CA 1
ATOM 651 C C . LEU A 1 82 ? -7.180 -5.840 -3.340 1.00 89.00 82 LEU A C 1
ATOM 653 O O . LEU A 1 82 ? -7.617 -6.794 -3.981 1.00 89.00 82 LEU A O 1
ATOM 657 N N . ASP A 1 83 ? -6.970 -5.871 -2.027 1.00 87.94 83 ASP A N 1
ATOM 658 C CA . ASP A 1 83 ? -7.386 -6.973 -1.159 1.00 87.94 83 ASP A CA 1
ATOM 659 C C . ASP A 1 83 ? -8.350 -6.456 -0.083 1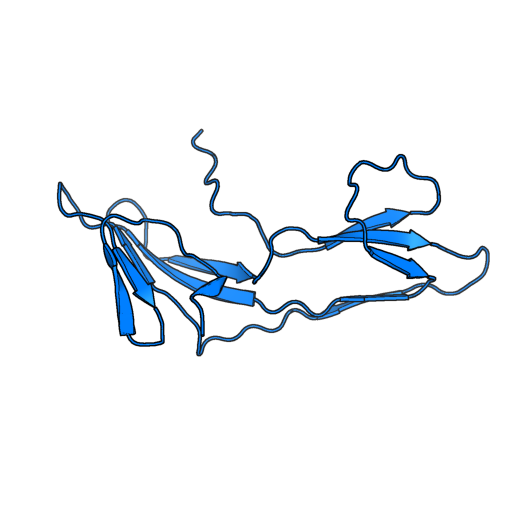.00 87.94 83 ASP A C 1
ATOM 661 O O . ASP A 1 83 ? -7.941 -5.956 0.967 1.00 87.94 83 ASP A O 1
ATOM 665 N N . GLU A 1 84 ? -9.655 -6.543 -0.355 1.00 87.94 84 GLU A N 1
ATOM 666 C CA . GLU A 1 84 ? -10.706 -6.049 0.541 1.00 87.94 84 GLU A CA 1
ATOM 667 C C . GLU A 1 84 ? -10.883 -6.908 1.795 1.00 87.94 84 GLU A C 1
ATOM 669 O O . GLU A 1 84 ? -11.459 -6.450 2.783 1.00 87.94 84 GLU A O 1
ATOM 674 N N . THR A 1 85 ? -10.357 -8.138 1.791 1.00 88.94 85 THR A N 1
ATOM 675 C CA . THR A 1 85 ? -10.398 -9.025 2.966 1.00 88.94 85 THR A CA 1
ATOM 676 C C . THR A 1 85 ? -9.526 -8.504 4.104 1.00 88.94 85 THR A C 1
ATOM 678 O O . THR A 1 85 ? -9.728 -8.853 5.266 1.00 88.94 85 THR A O 1
ATOM 681 N N . LYS A 1 86 ? -8.599 -7.604 3.771 1.00 89.94 86 LYS A N 1
ATOM 682 C CA . LYS A 1 86 ? -7.579 -7.067 4.654 1.00 89.94 86 LYS A CA 1
ATOM 683 C C . LYS A 1 86 ? -7.833 -5.620 5.081 1.00 89.94 86 LYS A C 1
ATOM 685 O O . LYS A 1 86 ? -6.891 -4.891 5.361 1.00 89.94 86 LYS A O 1
ATOM 690 N N . MET A 1 87 ? -9.096 -5.194 5.145 1.00 93.19 87 MET A N 1
ATOM 691 C CA . MET A 1 87 ? -9.482 -3.813 5.461 1.00 93.19 87 MET A CA 1
ATOM 692 C C . MET A 1 87 ? -9.432 -3.492 6.971 1.00 93.19 87 MET A C 1
ATOM 694 O O . MET A 1 87 ? -10.350 -3.897 7.695 1.00 93.19 87 MET A O 1
ATOM 698 N N . PRO A 1 88 ? -8.439 -2.733 7.483 1.00 93.56 88 PRO A N 1
ATOM 699 C CA . PRO A 1 88 ? -8.502 -2.202 8.839 1.00 93.56 88 PRO A CA 1
ATOM 700 C C . PRO A 1 88 ? -9.499 -1.040 8.940 1.00 93.56 88 PRO A C 1
ATOM 702 O O . PRO A 1 88 ? -9.870 -0.402 7.948 1.00 93.56 88 PRO A O 1
ATOM 705 N N . LYS A 1 89 ? -9.900 -0.733 10.174 1.00 94.88 89 LYS A N 1
ATOM 706 C CA . LYS A 1 89 ? -10.759 0.405 10.506 1.00 94.88 89 LYS A CA 1
ATOM 707 C C . LYS A 1 89 ? -10.025 1.347 11.442 1.00 94.88 89 LYS A C 1
ATOM 709 O O . LYS A 1 89 ? -9.544 0.918 12.486 1.00 94.88 89 LYS A O 1
ATOM 714 N N . ILE A 1 90 ? -9.997 2.626 11.101 1.00 94.38 90 ILE A N 1
ATOM 715 C CA . ILE A 1 90 ? -9.559 3.701 11.988 1.00 94.38 90 ILE A CA 1
ATOM 716 C C . ILE A 1 90 ? -10.814 4.345 12.563 1.00 94.38 90 ILE A C 1
ATOM 718 O O . ILE A 1 90 ? -11.688 4.784 11.817 1.00 94.38 90 ILE A O 1
ATOM 722 N N . ILE A 1 91 ? -10.918 4.394 13.888 1.00 94.94 91 ILE A N 1
ATOM 723 C CA . ILE A 1 91 ? -12.068 4.966 14.583 1.00 94.94 91 ILE A CA 1
ATOM 724 C C . ILE A 1 91 ? -11.581 6.139 15.422 1.00 94.94 91 ILE A C 1
ATOM 726 O O . ILE A 1 91 ? -10.817 5.962 16.372 1.00 94.94 91 ILE A O 1
ATOM 730 N N . ILE A 1 92 ? -12.040 7.336 15.063 1.00 92.94 92 ILE A N 1
ATOM 731 C CA . ILE A 1 92 ? -11.728 8.599 15.735 1.00 92.94 92 ILE A CA 1
ATOM 732 C C . ILE A 1 92 ? -13.044 9.129 16.322 1.00 92.94 92 ILE A C 1
ATOM 734 O O . ILE A 1 92 ? -13.813 9.786 15.610 1.00 92.94 92 ILE A O 1
ATOM 738 N N . PRO A 1 93 ? -13.350 8.791 17.588 1.00 90.88 93 PRO A N 1
ATOM 739 C CA . PRO A 1 93 ? -14.615 9.152 18.216 1.00 90.88 93 PRO A CA 1
ATOM 740 C C . PRO A 1 93 ? -14.711 10.660 18.518 1.00 90.88 93 PRO A C 1
ATOM 742 O O . PRO A 1 93 ? -13.689 11.352 18.597 1.00 90.88 93 PRO A O 1
ATOM 745 N N . PRO A 1 94 ? -15.933 11.184 18.722 1.00 85.25 94 PRO A N 1
ATOM 746 C CA . PRO A 1 94 ? -16.131 12.532 19.243 1.00 85.25 94 PRO A CA 1
ATOM 747 C C . PRO A 1 94 ? -15.546 12.693 20.655 1.00 85.25 94 PRO A C 1
ATOM 749 O O . PRO A 1 94 ? -15.585 11.786 21.487 1.00 85.25 94 PRO A O 1
ATOM 752 N N . GLY A 1 95 ? -15.085 13.902 20.981 1.00 84.00 95 GLY A N 1
ATOM 753 C CA . GLY A 1 95 ? -14.724 14.269 22.353 1.00 84.00 95 GLY A CA 1
ATOM 754 C C . GLY A 1 95 ? -13.338 13.791 22.802 1.00 84.00 95 GLY A C 1
ATOM 755 O O . GLY A 1 95 ? -12.337 14.116 22.167 1.00 84.00 95 GLY A O 1
ATOM 756 N N . LYS A 1 96 ? -13.272 13.127 23.968 1.00 83.25 96 LYS A N 1
ATOM 757 C CA . LYS A 1 96 ? -12.018 12.713 24.641 1.00 83.25 96 LYS A CA 1
ATOM 758 C C . LYS A 1 96 ? -11.771 11.204 24.612 1.00 83.25 96 LYS A C 1
ATOM 760 O O . LYS A 1 96 ? -10.799 10.745 25.210 1.00 83.25 96 LYS A O 1
ATOM 765 N N . GLU A 1 97 ? -12.660 10.438 23.988 1.00 88.25 97 GLU A N 1
ATOM 766 C CA . GLU A 1 97 ? -12.427 9.008 23.828 1.00 88.25 97 GLU A CA 1
ATOM 767 C C . GLU A 1 97 ? -11.187 8.780 22.952 1.00 88.25 97 GLU A C 1
ATOM 769 O O . GLU A 1 97 ? -10.958 9.523 21.993 1.00 88.25 97 GLU A O 1
ATOM 774 N N . PRO A 1 98 ? -10.351 7.787 23.285 1.00 90.81 98 PRO A N 1
ATOM 775 C CA . PRO A 1 98 ? -9.156 7.521 22.511 1.00 90.81 98 PRO A CA 1
ATOM 776 C C . PRO A 1 98 ? -9.515 6.955 21.138 1.00 90.81 98 PRO A C 1
ATOM 778 O O . PRO A 1 98 ? -10.423 6.130 20.998 1.00 90.81 98 PRO A O 1
ATOM 781 N N . SER A 1 99 ? -8.756 7.365 20.125 1.00 94.38 99 SER A N 1
ATOM 782 C CA . SER A 1 99 ? -8.793 6.721 18.817 1.00 94.38 99 SER A CA 1
ATOM 783 C C . SER A 1 99 ? -8.358 5.261 18.924 1.00 94.38 99 SER A C 1
ATOM 785 O O . SER A 1 99 ? -7.609 4.873 19.830 1.00 94.38 99 SER A O 1
ATOM 787 N N . ARG A 1 100 ? -8.836 4.433 18.000 1.00 95.50 100 ARG A N 1
ATOM 788 C CA . ARG A 1 100 ? -8.417 3.035 17.904 1.00 95.50 100 ARG A CA 1
ATOM 789 C C . ARG A 1 100 ? -8.334 2.569 16.463 1.00 95.50 100 ARG A C 1
ATOM 791 O O . ARG A 1 100 ? -9.062 3.058 15.598 1.00 95.50 100 ARG A O 1
ATOM 798 N N . VAL A 1 101 ? -7.501 1.559 16.252 1.00 95.50 101 VAL A N 1
ATOM 799 C CA . VAL A 1 101 ? -7.428 0.804 15.004 1.00 95.50 101 VAL A CA 1
ATOM 800 C C . VAL A 1 101 ? -7.909 -0.616 15.254 1.00 95.50 101 VAL A C 1
ATOM 802 O O . VAL A 1 101 ? -7.420 -1.280 16.165 1.00 95.50 101 VAL A O 1
ATOM 805 N N . GLU A 1 102 ? -8.851 -1.077 14.440 1.00 95.88 102 GLU A N 1
ATOM 806 C CA . GLU A 1 102 ? -9.341 -2.457 14.427 1.00 95.88 102 GLU A CA 1
ATOM 807 C C . GLU A 1 102 ? -8.821 -3.154 13.162 1.00 95.88 102 GLU A C 1
ATOM 809 O O . GLU A 1 102 ? -9.047 -2.673 12.050 1.00 95.88 102 GLU A O 1
ATOM 814 N N . TYR A 1 103 ? -8.114 -4.273 13.324 1.00 95.00 103 TYR A N 1
ATOM 815 C CA . TYR A 1 103 ? -7.535 -5.045 12.222 1.00 95.00 103 TYR A CA 1
ATOM 816 C C . TYR A 1 103 ? -8.453 -6.203 11.794 1.00 95.00 103 TYR A C 1
ATOM 818 O O . TYR A 1 103 ? -9.279 -6.661 12.591 1.00 95.00 103 TYR A O 1
ATOM 826 N N . PRO A 1 104 ? -8.299 -6.718 10.557 1.00 92.69 104 PRO A N 1
ATOM 827 C CA . PRO A 1 104 ? -9.102 -7.833 10.042 1.00 92.69 104 PRO A CA 1
ATOM 828 C C . PRO A 1 104 ? -9.049 -9.104 10.900 1.00 92.69 104 PRO A C 1
ATOM 830 O O . PRO A 1 104 ? -10.025 -9.845 10.967 1.00 92.69 104 PRO A O 1
ATOM 833 N N . ASP A 1 105 ? -7.930 -9.337 11.592 1.00 93.56 105 ASP A N 1
ATOM 834 C CA . ASP A 1 105 ? -7.725 -10.483 12.485 1.00 93.56 105 ASP A CA 1
ATOM 835 C C . ASP A 1 105 ? -8.369 -10.308 13.877 1.00 93.56 105 ASP A C 1
ATOM 837 O O . ASP A 1 105 ? -8.219 -11.166 14.747 1.00 93.56 105 ASP A O 1
ATOM 841 N N . GLY A 1 106 ? -9.089 -9.204 14.100 1.00 93.12 106 GLY A N 1
ATOM 842 C CA . GLY A 1 106 ? -9.735 -8.870 15.368 1.00 93.12 106 GLY A CA 1
ATOM 843 C C . GLY A 1 106 ? -8.820 -8.170 16.374 1.00 93.12 106 GLY A C 1
ATOM 844 O O . GLY A 1 106 ? -9.278 -7.813 17.462 1.00 93.12 106 GLY A O 1
ATOM 845 N N . ARG A 1 107 ? -7.543 -7.936 16.044 1.00 94.75 107 ARG A N 1
ATOM 846 C CA . ARG A 1 107 ? -6.645 -7.152 16.897 1.00 94.75 107 ARG A CA 1
ATOM 847 C C . ARG A 1 107 ? -7.122 -5.704 16.986 1.00 94.75 107 ARG A C 1
ATOM 849 O O . ARG A 1 107 ? -7.563 -5.118 16.000 1.00 94.75 107 ARG A O 1
ATOM 856 N N . VAL A 1 108 ? -6.955 -5.107 18.164 1.00 95.50 108 VAL A N 1
ATOM 857 C CA . VAL A 1 108 ? -7.263 -3.696 18.411 1.00 95.50 108 VAL A CA 1
ATOM 858 C C . VAL A 1 108 ? -6.041 -2.993 18.989 1.00 95.50 108 VAL A C 1
ATOM 860 O O . VAL A 1 108 ? -5.495 -3.433 20.001 1.00 95.50 108 VAL A O 1
ATOM 863 N N . ASP A 1 109 ? -5.636 -1.888 18.367 1.00 95.75 109 ASP A N 1
ATOM 864 C CA . ASP A 1 109 ? -4.648 -0.962 18.918 1.00 95.75 109 ASP A CA 1
ATOM 865 C C . ASP A 1 109 ? -5.371 0.287 19.445 1.00 95.75 109 ASP A C 1
ATOM 867 O O . ASP A 1 109 ? -6.058 0.979 18.694 1.00 95.75 109 ASP A O 1
ATOM 871 N N . LEU A 1 110 ? -5.217 0.580 20.737 1.00 94.69 110 LEU A N 1
ATOM 872 C CA . LEU A 1 110 ? -5.784 1.770 21.382 1.00 94.69 110 LEU A CA 1
ATOM 873 C C . LEU A 1 110 ? -4.839 2.974 21.272 1.00 94.69 110 LEU A C 1
ATOM 875 O O . LEU A 1 110 ? -3.625 2.804 21.166 1.00 94.69 110 LEU A O 1
ATOM 879 N N . ASN A 1 111 ? -5.397 4.182 21.390 1.00 92.19 111 ASN A N 1
ATOM 880 C CA . ASN A 1 111 ? -4.686 5.462 21.285 1.00 92.19 111 ASN A CA 1
ATOM 881 C C . ASN A 1 111 ? -3.943 5.610 19.953 1.00 92.19 111 ASN A C 1
ATOM 883 O O . ASN A 1 111 ? -2.790 6.045 19.917 1.00 92.19 111 ASN A O 1
ATOM 887 N N . ARG A 1 112 ? -4.588 5.187 18.864 1.00 90.62 112 ARG A N 1
ATOM 888 C CA . ARG A 1 112 ? -3.970 5.140 17.545 1.00 90.62 112 ARG A CA 1
ATOM 889 C C . ARG A 1 112 ? -4.950 5.556 16.457 1.00 90.62 112 ARG A C 1
ATOM 891 O O . ARG A 1 112 ? -6.075 5.071 16.410 1.00 90.62 112 ARG A O 1
ATOM 898 N N . ASP A 1 113 ? -4.498 6.448 15.586 1.00 88.19 113 ASP A N 1
ATOM 899 C CA . ASP A 1 113 ? -5.231 7.018 14.449 1.00 88.19 113 ASP A CA 1
ATOM 900 C C . ASP A 1 113 ? -4.52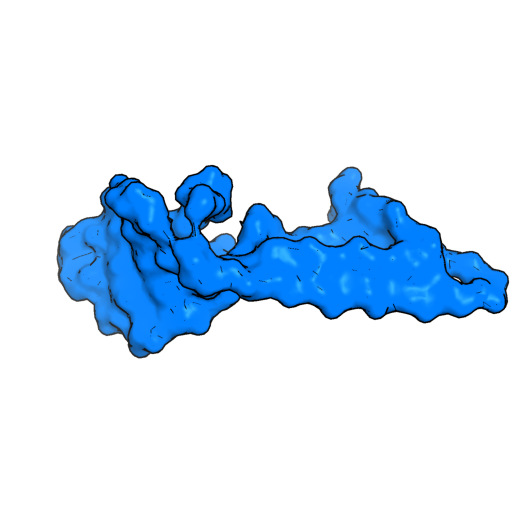2 6.759 13.104 1.00 88.19 113 ASP A C 1
ATOM 902 O O . ASP A 1 113 ? -4.850 7.360 12.087 1.00 88.19 113 ASP A O 1
ATOM 906 N N . SER A 1 114 ? -3.558 5.834 13.095 1.00 87.62 114 SER A N 1
ATOM 907 C CA . SER A 1 114 ? -2.804 5.404 11.917 1.00 87.62 114 SER A CA 1
ATOM 908 C C . SER A 1 114 ? -2.576 3.894 11.937 1.00 87.62 114 SER A C 1
ATOM 910 O O . SER A 1 114 ? -2.362 3.292 12.995 1.00 87.62 114 SER A O 1
ATOM 912 N N . ILE A 1 115 ? -2.618 3.270 10.762 1.00 85.94 115 ILE A N 1
ATOM 913 C CA . ILE A 1 115 ? -2.454 1.821 10.633 1.00 85.94 115 ILE A CA 1
ATOM 914 C C . ILE A 1 115 ? -0.979 1.411 10.582 1.00 85.94 115 ILE A C 1
ATOM 916 O O . ILE A 1 115 ? -0.151 2.070 9.956 1.00 85.94 115 ILE A O 1
ATOM 920 N N . ASP A 1 116 ? -0.661 0.269 11.187 1.00 85.69 116 ASP A N 1
ATOM 921 C CA . ASP A 1 116 ? 0.588 -0.442 10.924 1.00 85.69 116 ASP A CA 1
ATOM 922 C C . ASP A 1 116 ? 0.348 -1.476 9.820 1.00 85.69 116 ASP A C 1
ATOM 924 O O . ASP A 1 116 ? -0.270 -2.513 10.060 1.00 85.69 116 ASP A O 1
ATOM 928 N N . TYR A 1 117 ? 0.858 -1.230 8.612 1.00 79.25 117 TYR A N 1
ATOM 929 C CA . TYR A 1 117 ? 0.646 -2.130 7.469 1.00 79.25 117 TYR A CA 1
ATOM 930 C C . TYR A 1 117 ? 1.140 -3.562 7.733 1.00 79.25 117 TYR A C 1
ATOM 932 O O . TYR A 1 117 ? 0.496 -4.520 7.327 1.00 79.25 117 TYR A O 1
ATOM 940 N N . TRP A 1 118 ? 2.234 -3.733 8.481 1.00 81.31 118 TRP A N 1
ATOM 941 C CA . TRP A 1 118 ? 2.780 -5.049 8.838 1.00 81.31 118 TRP A CA 1
ATOM 942 C C . TRP A 1 118 ? 1.872 -5.848 9.793 1.00 81.31 118 TRP A C 1
ATOM 944 O O . TRP A 1 118 ? 2.116 -7.032 10.032 1.00 81.31 118 TRP A O 1
ATOM 954 N N . LYS A 1 119 ? 0.826 -5.222 10.352 1.00 85.75 119 LYS A N 1
ATOM 955 C CA . LYS A 1 119 ? -0.223 -5.887 11.140 1.00 85.75 119 LYS A CA 1
ATOM 956 C C . LYS A 1 119 ? -1.436 -6.296 10.303 1.00 85.75 119 LYS A C 1
ATOM 958 O O . LYS A 1 119 ? -2.291 -7.008 10.817 1.00 85.75 119 LYS A O 1
ATOM 963 N N . ILE A 1 120 ? -1.513 -5.878 9.040 1.00 83.06 120 ILE A N 1
ATOM 964 C CA . ILE A 1 120 ? -2.548 -6.314 8.106 1.00 83.06 120 ILE A CA 1
ATOM 965 C C . ILE A 1 120 ? -2.202 -7.740 7.648 1.00 83.06 120 ILE A C 1
ATOM 967 O O . ILE A 1 120 ? -1.350 -7.938 6.780 1.00 83.06 120 ILE A O 1
ATOM 971 N N . LYS A 1 121 ? -2.821 -8.739 8.283 1.00 76.38 121 LYS A N 1
ATOM 972 C CA . LYS A 1 121 ? -2.594 -10.166 8.015 1.00 76.38 121 LYS A CA 1
ATOM 973 C C . LYS A 1 121 ? -3.598 -10.742 7.040 1.00 76.38 121 LYS A C 1
ATOM 975 O O . LYS A 1 121 ? -4.789 -10.392 7.138 1.00 76.38 121 LYS A O 1
#

Radius of gyration: 18.29 Å; chains: 1; bounding box: 39×33×55 Å

Secondary structure (DSSP, 8-state):
----TT----EEEEEETT-----TTPEEEESEEEE--EEEEEEEEESSS--EEEEEESSSEEEEEEE--TT---EEEE--EE-GGG--EEEE-STTSPPEEE-TTS-EEES-SS--GGG--

Foldseek 3Di:
DDDPPQPLAAEEDEDEDPPPDPDPQAAEDEQEAADEWEKEWEWEAAPVDPTDIDIDTPDGYHYHYYYYDPPDHHDYHYHYDYDHLQYKYWHHDPDDAAIWIATSVRDIDTNDRHDDSVRRD

Sequence (121 aa):
MLLYEGGGGTGLTAFINDATQTNISENEELNILDYHPAIYPVLEISDRFPKSIFLQGESGMRPFRFRLTPGAEWKIIYKPKLDETKMPKIIIPPGKEPSRVEYPDGRVDLNRDSIDYWKIK